Protein 3OST (pdb70)

B-factor: mean 29.94, std 12.63, range [13.34, 138.41]

InterPro domains:
  IPR000719 Protein kinase domain [PF00069] (22-284)
  IPR000719 Protein kinase domain [PS50011] (21-285)
  IPR000719 Protein kinase domain [SM00220] (21-285)
  IPR008271 Serine/threonine-protein kinase, active site [PS00108] (148-160)
  IPR011009 Protein kinase-like domain superfamily [SSF56112] (18-286)
  IPR017441 Protein kinase, ATP binding site [PS00107] (27-50)
  IPR031850 Fungal kinase associated-1 domain [PF16797] (921-1036)
  IPR043024 Kinase associated-1 domain superfamily, fungal [G3DSA:3.30.310.220] (912-1037)

Nearest PDB structures (foldseek):
  3ost-assembly1_A  TM=1.008E+00  e=2.070E-21  Saccharomyces cerevisiae
  4eal-assembly1_A  TM=7.090E-01  e=1.416E-01  Rattus norvegicus
  7dme-assembly1_A  TM=5.177E-01  e=2.543E-02  Homo sapiens
  2m89-assembly1_B  TM=5.502E-01  e=1.996E-01  Colwellia psychrerythraea 34H
  3hbr-assembly5_C  TM=3.046E-01  e=1.177E+00  Klebsiella pneumoniae

Sequence (119 aa):
KPPNSSVLLKKFSKGKILLELEIHAKIPEKRLYEGLHKLLEEGWKQYGLLKNLVFNITNMMIITGKLVNNDSILFLRSTLFEIMVLPNGDDGRSLIKFNKKKTGSTKTLTKLATEIQIIILQQKEGVLD

Radius of gyration: 13.85 Å; Cα contacts (8 Å, |Δi|>4): 224; chains: 1; bounding box: 26×31×44 Å

GO terms:
  GO:0032174 cellular bud neck septin collar (C, IDA)
  GO:0000131 incipient cellular bud site (C, IDA)
  GO:0005935 cellular bud neck (C, IDA)
  GO:0005940 septin ring (C, IDA)
  GO:0000921 septin ring assembly (P, IMP)
  GO:0004672 protein kinase activity (F, HDA)
  GO:0044879 mitotic morphogenesis checkpoint signaling (P, IMP)
  GO:0007117 budding cell bud growth (P, IMP)
  GO:0070300 phosphatidic acid binding (F, IDA)
  GO:0005546 phosphatidylinositol-4,5-bisphosphate binding (F, IDA)
  GO:0005886 plasma membrane (C, IDA)
  GO:0001786 phosphatidylserine binding (F, IDA)
  GO:0005515 protein binding (F, IPI)

Secondary structure (DSSP, 8-state):
---HHHHGGGSPSSEE-S--EEESS-HHHHHHHHHHHHHT-GGGTEEEEEEETTTTEEEEEE----SSS---EEEEEEEEE-STT-EEEEEEESSS-HHHHHHHHHHHHHHHHHTT-B-

Organism: Saccharomyces cerevisiae (strain ATCC 204508 / S288c) (NCBI:txid559292)

Structure (mmCIF, N/CA/C/O backbone):
data_3OST
#
_entry.id   3OST
#
_cell.length_a   29.373
_cell.length_b   59.559
_cell.length_c   37.566
_cell.angle_alpha   90.00
_cell.angle_beta   91.84
_cell.angle_gamma   90.00
#
_symmetry.space_group_name_H-M   'P 1 21 1'
#
loop_
_entity.id
_entity.type
_entity.pdbx_description
1 polymer 'serine/threonine-protei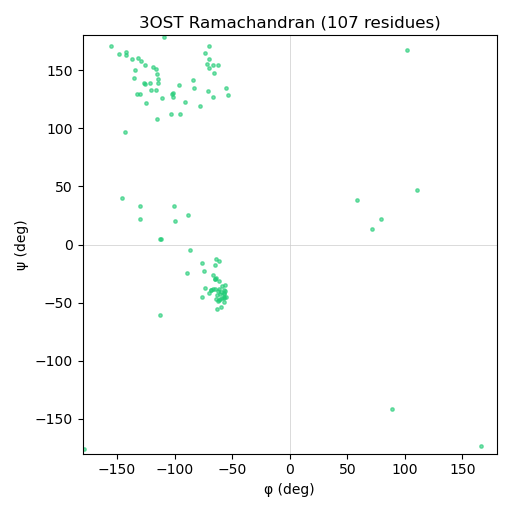n kinase KCC4'
2 non-polymer 'SULFATE ION'
3 non-polymer GLYCEROL
4 water water
#
loop_
_atom_site.group_PDB
_atom_site.id
_atom_site.type_symbol
_atom_site.label_atom_id
_atom_site.label_alt_id
_atom_site.label_comp_id
_atom_site.label_asym_id
_atom_site.label_entity_id
_atom_site.label_seq_id
_atom_site.pdbx_PDB_ins_code
_atom_site.Cartn_x
_atom_site.Cartn_y
_atom_site.Cartn_z
_atom_site.occupancy
_atom_site.B_iso_or_equiv
_atom_site.auth_seq_id
_atom_site.auth_comp_id
_atom_site.auth_asym_id
_atom_site.auth_atom_id
_atom_site.pdbx_PDB_model_num
ATOM 1 N N . LYS A 1 9 ? -11.642 -3.141 26.708 1.00 46.26 918 LYS A N 1
ATOM 2 C CA . LYS A 1 9 ? -11.213 -2.134 25.739 1.00 43.51 918 LYS A CA 1
ATOM 3 C C . LYS A 1 9 ? -10.550 -2.792 24.516 1.00 39.78 918 LYS A C 1
ATOM 4 O O . LYS A 1 9 ? -9.776 -3.733 24.664 1.00 41.01 918 LYS A O 1
ATOM 7 N N . PRO A 1 10 ? -10.855 -2.297 23.300 1.00 36.53 919 PRO A N 1
ATOM 8 C CA . PRO A 1 10 ? -10.343 -2.933 22.076 1.00 33.40 919 PRO A CA 1
ATOM 9 C C . PRO A 1 10 ? -8.839 -2.758 21.874 1.00 28.15 919 PRO A C 1
ATOM 10 O O . PRO A 1 10 ? -8.272 -1.747 22.307 1.00 27.25 919 PRO A O 1
ATOM 14 N N . PRO A 1 11 ? -8.204 -3.723 21.183 1.00 24.93 920 PRO A N 1
ATOM 15 C CA . PRO A 1 11 ? -6.764 -3.665 20.916 1.00 21.91 920 PRO A CA 1
ATOM 16 C C . PRO A 1 11 ? -6.441 -2.558 19.921 1.00 19.67 920 PRO A C 1
ATOM 17 O O . PRO A 1 11 ? -7.313 -2.111 19.165 1.00 20.48 920 PRO A O 1
ATOM 21 N N . ASN A 1 12 ? -5.186 -2.127 19.914 1.00 16.86 921 ASN A N 1
ATOM 22 C CA . ASN A 1 12 ? -4.750 -1.085 18.987 1.00 18.65 921 ASN A CA 1
ATOM 23 C C . ASN A 1 12 ? -4.962 -1.453 17.516 1.00 22.26 921 ASN A C 1
ATOM 24 O O . ASN A 1 12 ? -5.259 -0.575 16.685 1.00 21.64 921 ASN A O 1
ATOM 29 N N . SER A 1 13 ? -4.779 -2.738 17.190 1.00 24.56 922 SER A N 1
ATOM 30 C CA A SER A 1 13 ? -4.926 -3.171 15.800 0.62 25.60 922 SER A CA 1
ATOM 31 C CA B SER A 1 13 ? -4.959 -3.239 15.822 0.38 26.35 922 SER A CA 1
ATOM 32 C C . SER A 1 13 ? -6.353 -2.924 15.301 1.00 27.26 922 SER A C 1
ATOM 33 O O . SER A 1 13 ? -6.557 -2.628 14.111 1.00 28.91 922 SER A O 1
ATOM 38 N N . VAL A 1 14 ? -7.325 -3.018 16.205 1.00 24.31 923 VAL A N 1
ATOM 39 C CA . VAL A 1 14 ? -8.713 -2.695 15.885 1.00 27.69 923 VAL A CA 1
ATOM 40 C C . VAL A 1 14 ? -8.945 -1.179 15.826 1.00 26.73 923 VAL A C 1
ATOM 41 O O . VAL A 1 14 ? -9.582 -0.674 14.893 1.00 25.75 923 VAL A O 1
ATOM 45 N N . LEU A 1 15 ? -8.415 -0.447 16.804 1.00 24.19 924 LEU A N 1
ATOM 46 C CA . LEU A 1 15 ? -8.508 1.021 16.777 1.00 23.09 924 LEU A CA 1
ATOM 47 C C . LEU A 1 15 ? -7.925 1.608 15.484 1.00 21.53 924 LEU A C 1
ATOM 48 O O . LEU A 1 15 ? -8.412 2.619 14.962 1.00 22.46 924 LEU A O 1
ATOM 53 N N . LEU A 1 16 ? -6.881 0.978 14.963 1.00 19.91 925 LEU A N 1
ATOM 54 C CA . LEU A 1 16 ? -6.234 1.480 13.755 1.00 20.08 925 LEU A CA 1
ATOM 55 C C . LEU A 1 16 ? -7.147 1.422 12.531 1.00 21.93 925 LEU A C 1
ATOM 56 O O . LEU A 1 16 ? -6.877 2.081 11.524 1.00 23.38 925 LEU A O 1
ATOM 61 N N . LYS A 1 17 ? -8.217 0.626 12.618 1.00 23.67 926 LYS A N 1
ATOM 62 C CA . LYS A 1 17 ? -9.190 0.539 11.526 1.00 26.36 926 LYS A CA 1
ATOM 63 C C . LYS A 1 17 ? -9.913 1.859 11.296 1.00 25.83 926 LYS A C 1
ATOM 64 O O . LYS A 1 17 ? -10.609 2.021 10.295 1.00 29.75 926 LYS A O 1
ATOM 70 N N . LYS A 1 18 ? -9.770 2.795 12.229 1.00 24.69 927 LYS A N 1
ATOM 71 C CA . LYS A 1 18 ? -10.394 4.112 12.080 1.00 25.48 927 LYS A CA 1
ATOM 72 C C . LYS A 1 18 ? -9.652 5.013 11.091 1.00 25.94 927 LYS A C 1
ATOM 73 O O . LYS A 1 18 ? -10.202 6.025 10.615 1.00 27.55 927 LYS A O 1
ATOM 77 N N . PHE A 1 19 ? -8.412 4.654 10.766 1.00 25.02 928 PHE A N 1
ATOM 78 C CA . PHE A 1 19 ? -7.674 5.375 9.713 1.00 24.73 928 PHE A CA 1
ATOM 79 C C . PHE A 1 19 ? -8.348 5.164 8.348 1.00 28.85 928 PHE A C 1
ATOM 80 O O . PHE A 1 19 ? -8.894 4.072 8.076 1.00 30.17 928 PHE A O 1
ATOM 88 N N . SER A 1 20 ? -8.267 6.174 7.479 1.00 29.19 929 SER A N 1
ATOM 89 C CA . SER A 1 20 ? -8.691 6.054 6.086 1.00 30.21 929 SER A CA 1
ATOM 90 C C . SER A 1 20 ? -7.747 5.167 5.320 1.00 30.72 929 SER A C 1
ATOM 91 O O . SER A 1 20 ? -6.675 4.821 5.808 1.00 31.44 929 SER A O 1
ATOM 94 N N . LYS A 1 21 ? -8.134 4.826 4.096 1.00 31.55 930 LYS A N 1
ATOM 95 C CA . LYS A 1 21 ? -7.250 4.082 3.228 1.00 33.76 930 LYS A CA 1
ATOM 96 C C . LYS A 1 21 ? -5.943 4.844 3.112 1.00 36.09 930 LYS A C 1
ATOM 97 O O . LYS A 1 21 ? -5.932 6.065 2.935 1.00 37.57 930 LYS A O 1
ATOM 98 N N . GLY A 1 22 ? -4.841 4.113 3.221 1.00 34.24 931 GLY A N 1
ATOM 99 C CA . GLY A 1 22 ? -3.525 4.714 3.162 1.00 34.75 931 GLY A CA 1
ATOM 100 C C . GLY A 1 22 ? -2.452 3.754 3.632 1.00 34.33 931 GLY A C 1
ATOM 101 O O . GLY A 1 22 ? -2.706 2.566 3.874 1.00 39.71 931 GLY A O 1
ATOM 102 N N . LYS A 1 23 ? -1.237 4.267 3.743 1.00 28.88 932 LYS A N 1
ATOM 103 C CA . LYS A 1 23 ? -0.114 3.471 4.190 1.00 30.39 932 LYS A CA 1
ATOM 104 C C . LYS A 1 23 ? 0.184 3.819 5.639 1.00 27.27 932 LYS A C 1
ATOM 105 O O . LYS A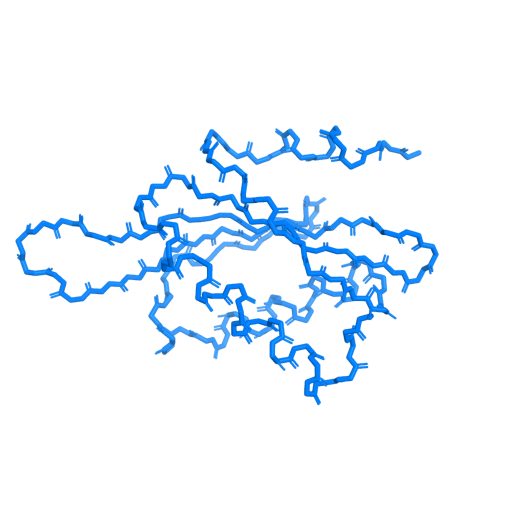 1 23 ? 0.629 4.927 5.922 1.00 28.00 932 LYS A O 1
ATOM 111 N N . ILE A 1 24 ? -0.047 2.882 6.558 1.00 26.41 933 ILE A N 1
ATOM 112 C CA . ILE A 1 24 ? 0.295 3.141 7.948 1.00 24.94 933 ILE A CA 1
ATOM 113 C C . ILE A 1 24 ? 1.807 2.964 8.081 1.00 25.69 933 ILE A C 1
ATOM 114 O O . ILE A 1 24 ? 2.339 1.878 7.796 1.00 28.22 933 ILE A O 1
ATOM 119 N N . LEU A 1 25 ? 2.507 4.032 8.472 1.00 23.13 934 LEU A N 1
ATOM 120 C CA A LEU A 1 25 ? 3.954 3.943 8.626 0.71 24.20 934 LEU A CA 1
ATOM 121 C CA B LEU A 1 25 ? 3.957 3.984 8.673 0.29 25.33 934 LEU A CA 1
ATOM 122 C C . LEU A 1 25 ? 4.321 2.996 9.770 1.00 25.92 934 LEU A C 1
ATOM 123 O O . LEU A 1 25 ? 3.619 2.907 10.786 1.00 25.53 934 LEU A O 1
ATOM 132 N N . GLU A 1 26 ? 5.417 2.267 9.591 1.00 28.93 935 GLU A N 1
ATOM 133 C CA . GLU A 1 26 ? 5.808 1.303 10.611 1.00 31.98 935 GLU A CA 1
ATOM 134 C C . GLU A 1 26 ? 6.231 1.967 11.921 1.00 30.49 935 GLU A C 1
ATOM 135 O O . GLU A 1 26 ? 6.111 1.367 12.991 1.00 29.71 935 GLU A O 1
ATOM 138 N N . LEU A 1 27 ? 6.708 3.210 11.840 1.00 29.45 936 LEU A N 1
ATOM 139 C CA . LEU A 1 27 ? 7.262 3.888 13.013 1.00 26.73 936 LEU A CA 1
ATOM 140 C C . LEU A 1 27 ? 6.232 4.086 14.126 1.00 26.19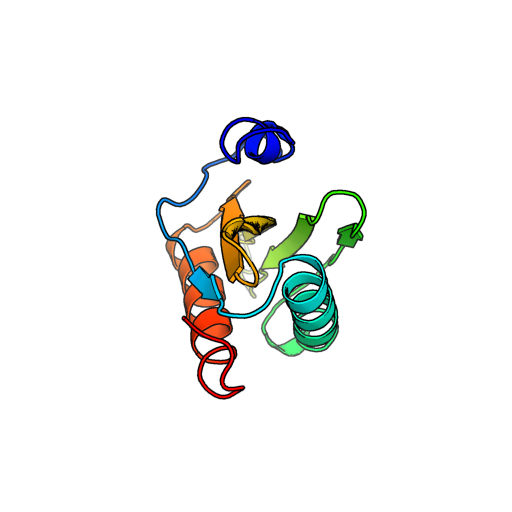 936 LEU A C 1
ATOM 141 O O . LEU A 1 27 ? 5.019 4.117 13.886 1.00 26.32 936 LEU A O 1
ATOM 146 N N . GLU A 1 28 ? 6.733 4.193 15.353 1.00 25.15 937 GLU A N 1
ATOM 147 C CA . GLU A 1 28 ? 5.886 4.475 16.502 1.00 25.49 937 GLU A CA 1
ATOM 148 C C . GLU A 1 28 ? 6.600 5.541 17.309 1.00 23.51 937 GLU A C 1
ATOM 149 O O . GLU A 1 28 ? 7.826 5.530 17.388 1.00 25.52 937 GLU A O 1
ATOM 155 N N . ILE A 1 29 ? 5.850 6.466 17.898 1.00 19.10 938 ILE A N 1
ATOM 156 C CA . ILE A 1 29 ? 6.420 7.393 18.870 1.00 18.26 938 ILE A CA 1
ATOM 157 C C . ILE A 1 29 ? 5.823 7.014 20.205 1.00 17.43 938 ILE A C 1
ATOM 158 O O . ILE A 1 29 ? 4.607 6.899 20.316 1.00 19.57 938 ILE A O 1
ATOM 163 N N . HIS A 1 30 ? 6.665 6.764 21.206 1.00 18.41 939 HIS A N 1
ATOM 164 C CA . HIS A 1 30 ? 6.169 6.341 22.518 1.00 19.73 939 HIS A CA 1
ATOM 165 C C . HIS A 1 30 ? 6.193 7.496 23.507 1.00 19.85 939 HIS A C 1
ATOM 166 O O . HIS A 1 30 ? 7.216 8.161 23.652 1.00 22.56 939 HIS A O 1
ATOM 173 N N . ALA A 1 31 ? 5.071 7.720 24.191 1.00 17.41 940 ALA A N 1
ATOM 174 C CA . ALA A 1 31 ? 4.961 8.776 25.199 1.00 19.26 940 ALA A CA 1
ATOM 175 C C . ALA A 1 31 ? 4.725 8.182 26.581 1.00 20.53 940 ALA A C 1
ATOM 176 O O . ALA A 1 31 ? 4.063 7.147 26.727 1.00 19.30 940 ALA A O 1
ATOM 178 N N . LYS A 1 32 ? 5.261 8.842 27.598 1.00 21.02 941 LYS A N 1
ATOM 179 C CA . LYS A 1 32 ? 5.053 8.387 28.954 1.00 23.33 941 LYS A CA 1
ATOM 180 C C . LYS A 1 32 ? 3.957 9.198 29.658 1.00 22.85 941 LYS A C 1
ATOM 181 O O . LYS A 1 32 ? 4.024 9.418 30.881 1.00 26.08 941 LYS A O 1
ATOM 187 N N . ILE A 1 33 ? 2.957 9.632 28.881 1.00 20.81 942 ILE A N 1
ATOM 188 C CA . ILE A 1 33 ? 1.703 10.183 29.410 1.00 18.59 942 ILE A CA 1
ATOM 189 C C . ILE A 1 33 ? 0.515 9.469 28.740 1.00 18.99 942 ILE A C 1
ATOM 190 O O . ILE A 1 33 ? 0.658 8.910 27.659 1.00 22.06 942 ILE A O 1
ATOM 195 N N . PRO A 1 34 ? -0.660 9.477 29.377 1.00 21.08 943 PRO A N 1
ATOM 196 C CA . PRO A 1 34 ? -1.740 8.689 28.779 1.00 20.49 943 PRO A CA 1
ATOM 197 C C . PRO A 1 34 ? -2.309 9.350 27.519 1.00 18.91 943 PRO A C 1
ATOM 198 O O . PRO A 1 34 ? -2.078 10.529 27.239 1.00 19.52 943 PRO A O 1
ATOM 202 N N . GLU A 1 35 ? -3.057 8.579 26.754 1.00 17.84 944 GLU A N 1
ATOM 203 C CA . GLU A 1 35 ? -3.475 9.000 25.418 1.00 18.83 944 GLU A CA 1
ATOM 204 C C . GLU A 1 35 ? -4.267 10.323 25.344 1.00 17.17 944 GLU A C 1
ATOM 205 O O . GLU A 1 35 ? -4.024 11.128 24.434 1.00 17.74 944 GLU A O 1
ATOM 211 N N . LYS A 1 36 ? -5.172 10.577 26.296 1.00 19.73 945 LYS A N 1
ATOM 212 C CA . LYS A 1 36 ? -5.956 11.819 26.271 1.00 19.12 945 LYS A CA 1
ATOM 213 C C . LYS A 1 36 ? -5.044 13.036 26.424 1.00 19.04 945 LYS A C 1
ATOM 214 O O . LYS A 1 36 ? -5.205 14.033 25.706 1.00 20.70 945 LYS A O 1
ATOM 216 N N . ARG A 1 37 ? -4.084 12.962 27.348 1.00 18.35 946 ARG A N 1
ATOM 217 C CA . ARG A 1 37 ? -3.168 14.087 27.563 1.00 17.39 946 ARG A CA 1
ATOM 218 C C . ARG A 1 37 ? -2.238 14.271 26.365 1.00 17.47 946 ARG A C 1
ATOM 219 O O . ARG A 1 37 ? -1.971 15.405 25.960 1.00 17.87 946 ARG A O 1
ATOM 227 N N . LEU A 1 38 ? -1.769 13.163 25.784 1.00 15.97 947 LEU A N 1
ATOM 228 C CA . LEU A 1 38 ?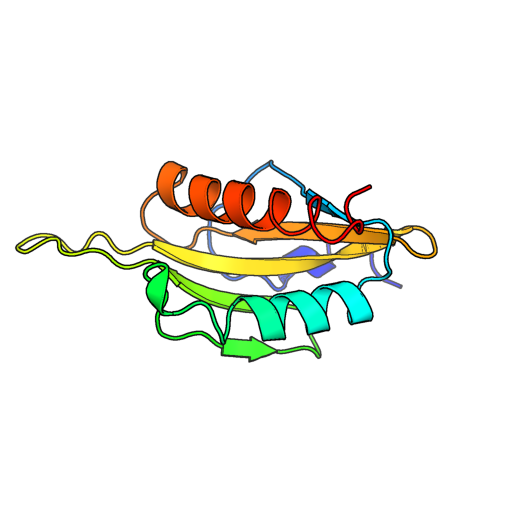 -0.922 13.247 24.598 1.00 13.48 947 LEU A CA 1
ATOM 229 C C . LEU A 1 38 ? -1.690 13.895 23.446 1.00 15.46 947 LEU A C 1
ATOM 230 O O . LEU A 1 38 ? -1.203 14.840 22.804 1.00 15.77 947 LEU A O 1
ATOM 235 N N . TYR A 1 39 ? -2.902 13.411 23.201 1.00 15.88 948 TYR A N 1
ATOM 236 C CA . TYR A 1 39 ? -3.741 13.967 22.132 1.00 15.99 948 TYR A CA 1
ATOM 237 C C . TYR A 1 39 ? -3.988 15.476 22.302 1.00 14.72 948 TYR A C 1
ATOM 238 O O . TYR A 1 39 ? -3.826 16.241 21.358 1.00 16.16 948 TYR A O 1
ATOM 247 N N . GLU A 1 40 ? -4.389 15.903 23.491 1.00 15.68 949 GLU A N 1
ATOM 248 C CA . GLU A 1 40 ? -4.631 17.328 23.733 1.00 17.05 949 GLU A CA 1
ATOM 249 C C . GLU A 1 40 ? -3.406 18.178 23.423 1.00 16.42 949 GLU A C 1
ATOM 250 O O . GLU A 1 40 ? -3.532 19.275 22.863 1.00 18.70 949 GLU A O 1
ATOM 256 N N . GLY A 1 41 ? -2.230 17.681 23.791 1.00 15.57 950 GLY A N 1
ATOM 257 C CA . GLY A 1 41 ? -0.989 18.390 23.539 1.00 15.94 950 GLY A CA 1
ATOM 258 C C . GLY A 1 41 ? -0.646 18.419 22.058 1.00 17.36 950 GLY A C 1
ATOM 259 O O . GLY A 1 41 ? -0.193 19.436 21.529 1.00 16.68 950 GLY A O 1
ATOM 260 N N . LEU A 1 42 ? -0.840 17.295 21.379 1.00 15.38 951 LEU A N 1
ATOM 261 C CA . LEU A 1 42 ? -0.628 17.264 19.930 1.00 15.75 951 LEU A CA 1
ATOM 262 C C . LEU A 1 42 ? -1.559 18.220 19.188 1.00 16.25 951 LEU A C 1
ATOM 263 O O . LEU A 1 42 ? -1.169 18.842 18.189 1.00 17.83 951 LEU A O 1
ATOM 268 N N . HIS A 1 43 ? -2.795 18.305 19.660 1.00 16.54 952 HIS A N 1
ATOM 269 C CA . HIS A 1 43 ? -3.772 19.221 19.111 1.00 17.36 952 HIS A CA 1
ATOM 270 C C . HIS A 1 43 ? -3.244 20.658 19.244 1.00 18.67 952 HIS A C 1
ATOM 271 O O . HIS A 1 43 ? -3.183 21.411 18.267 1.00 18.92 952 HIS A O 1
ATOM 278 N N . LYS A 1 44 ? -2.869 21.035 20.457 1.00 17.02 953 LYS A N 1
ATOM 279 C CA . LYS A 1 44 ? -2.299 22.360 20.705 1.00 17.37 953 LYS A CA 1
ATOM 280 C C . LYS A 1 44 ? -1.059 22.628 19.868 1.00 18.02 953 LYS A C 1
ATOM 281 O O . LYS A 1 44 ? -0.860 23.740 19.338 1.00 20.25 953 LYS A O 1
ATOM 285 N N . LEU A 1 45 ? -0.217 21.608 19.771 1.00 15.44 954 LEU A N 1
ATOM 286 C CA . LEU A 1 45 ? 1.052 21.717 19.061 1.00 16.78 954 LEU A CA 1
ATOM 287 C C . LEU A 1 45 ? 0.799 22.009 17.588 1.00 16.91 954 LEU A C 1
ATOM 288 O O . LEU A 1 45 ? 1.288 23.005 17.058 1.00 17.96 954 LEU A O 1
ATOM 293 N N . LEU A 1 46 ? 0.007 21.161 16.937 1.00 17.54 955 LEU A N 1
ATOM 294 C CA . LEU A 1 46 ? -0.159 21.250 15.484 1.00 18.07 955 LEU A CA 1
ATOM 295 C C . LEU A 1 46 ? -1.017 22.439 15.047 1.00 19.48 955 LEU A C 1
ATOM 296 O O . LEU A 1 46 ? -0.739 23.082 14.021 1.00 20.44 955 LEU A O 1
ATOM 301 N N . GLU A 1 47 ? -2.060 22.757 15.803 1.00 18.64 956 GLU A N 1
ATOM 302 C CA A GLU A 1 47 ? -2.897 23.887 15.405 0.49 19.82 956 GLU A CA 1
ATOM 303 C CA B GLU A 1 47 ? -2.912 23.893 15.443 0.51 19.73 956 GLU A CA 1
ATOM 304 C C . GLU A 1 47 ? -2.089 25.184 15.451 1.00 19.38 956 GLU A C 1
ATOM 305 O O . GLU A 1 47 ? -2.406 26.155 14.752 1.00 21.91 956 GLU A O 1
ATOM 316 N N . GLY A 1 48 ? -1.031 25.180 16.252 1.00 16.96 957 GLY A N 1
ATOM 317 C CA . GLY A 1 48 ? -0.134 26.308 16.341 1.00 18.30 957 GLY A CA 1
ATOM 318 C C . GLY A 1 48 ? 1.124 26.129 15.516 1.00 18.00 957 GLY A C 1
ATOM 319 O O . GLY A 1 48 ? 2.116 26.815 15.752 1.00 18.85 957 GLY A O 1
ATOM 320 N N . TRP A 1 49 ? 1.095 25.237 14.528 1.00 17.21 958 TRP A N 1
ATOM 321 C CA . TRP A 1 49 ? 2.294 24.965 13.736 1.00 19.94 958 TRP A CA 1
ATOM 322 C C . TRP A 1 49 ? 2.003 25.035 12.243 1.00 21.47 958 TRP A C 1
ATOM 323 O O . TRP A 1 49 ? 2.622 24.321 11.431 1.00 22.86 958 TRP A O 1
ATOM 334 N N . LYS A 1 50 ? 1.087 25.918 11.862 1.00 19.17 959 LYS A N 1
ATOM 335 C CA . LYS A 1 50 ? 0.763 26.037 10.450 1.00 20.09 959 LYS A CA 1
ATOM 336 C C . LYS A 1 50 ? 1.983 26.469 9.654 1.00 21.91 959 LYS A C 1
ATOM 337 O O . LYS A 1 50 ? 2.138 26.091 8.498 1.00 26.27 959 LYS A O 1
ATOM 343 N N . GLN A 1 51 ? 2.847 27.258 10.286 1.00 22.04 960 GLN A N 1
ATOM 344 C CA . GLN A 1 51 ? 4.093 27.707 9.679 1.00 23.69 960 GLN A CA 1
ATOM 345 C C . GLN A 1 51 ? 5.064 26.577 9.310 1.00 23.78 960 GLN A C 1
ATOM 346 O O . GLN A 1 51 ? 6.015 26.788 8.542 1.00 26.53 960 GLN A O 1
ATOM 352 N N . TYR A 1 52 ? 4.813 25.378 9.829 1.00 23.43 961 TYR A N 1
ATOM 353 C CA . TYR A 1 52 ? 5.573 24.206 9.428 1.00 26.36 961 TYR A CA 1
ATOM 354 C C . TYR A 1 52 ? 5.354 23.899 7.955 1.00 28.85 961 TYR A C 1
ATOM 355 O O . TYR A 1 52 ? 6.237 23.352 7.290 1.00 30.02 961 TYR A O 1
ATOM 364 N N . GLY A 1 53 ? 4.180 24.277 7.458 1.00 26.91 962 GLY A N 1
ATOM 365 C CA . GLY A 1 53 ? 3.723 23.894 6.139 1.00 28.12 962 GLY A CA 1
ATOM 366 C C . GLY A 1 53 ? 2.573 22.918 6.311 1.00 27.95 962 GLY A C 1
ATOM 367 O O . GLY A 1 53 ? 2.536 21.867 5.683 1.00 30.34 962 GLY A O 1
ATOM 368 N N . LEU A 1 54 ? 1.650 23.279 7.193 1.00 26.07 963 LEU A N 1
ATOM 369 C CA A LEU A 1 54 ? 0.502 22.453 7.546 0.08 26.05 963 LEU A CA 1
ATOM 370 C CA B LEU A 1 54 ? 0.497 22.437 7.503 0.92 24.85 963 LEU A CA 1
ATOM 371 C C . LEU A 1 54 ? -0.779 23.191 7.185 1.00 25.90 963 LEU A C 1
ATOM 372 O O . LEU A 1 54 ? -0.901 24.384 7.487 1.00 27.13 963 LEU A O 1
ATOM 381 N N . LYS A 1 55 ? -1.720 22.493 6.550 1.00 24.93 964 LYS A N 1
ATOM 382 C CA . LYS A 1 55 ? -3.015 23.067 6.167 1.00 29.24 964 LYS A CA 1
ATOM 383 C C . LYS A 1 55 ? -4.159 22.096 6.454 1.00 28.51 964 LYS A C 1
ATOM 384 O O . LYS A 1 55 ? -3.948 20.883 6.569 1.00 28.54 964 LYS A O 1
ATOM 388 N N . ASN A 1 56 ? -5.375 22.626 6.545 1.00 29.66 965 ASN A N 1
ATOM 389 C CA . ASN A 1 56 ? -6.565 21.779 6.633 1.00 30.13 965 ASN A CA 1
ATOM 390 C C . ASN A 1 56 ? -6.549 20.818 7.823 1.00 28.35 965 ASN A C 1
ATOM 391 O O . ASN A 1 56 ? -7.002 19.658 7.718 1.00 26.72 965 ASN A O 1
ATOM 396 N N . LEU A 1 57 ? -6.039 21.295 8.958 1.00 25.80 966 LEU A N 1
ATOM 397 C CA . LEU A 1 57 ? -5.976 20.457 10.154 1.00 24.29 966 LEU A CA 1
ATOM 398 C C . LEU A 1 57 ? -7.377 20.252 10.714 1.00 23.30 966 LEU A C 1
ATOM 399 O O . LEU A 1 57 ? -8.149 21.201 10.834 1.00 26.83 966 LEU A O 1
ATOM 404 N N . VAL A 1 58 ? -7.699 18.996 11.014 1.00 22.11 967 VAL A N 1
ATOM 405 C CA . VAL A 1 58 ? -8.986 18.610 11.584 1.00 22.00 967 VAL A CA 1
ATOM 406 C C . VAL A 1 58 ? -8.730 17.743 12.802 1.00 22.11 967 VAL A C 1
ATOM 407 O O . VAL A 1 58 ? -7.976 16.774 12.730 1.00 22.27 967 VAL A O 1
ATOM 411 N N . PHE A 1 59 ? -9.372 18.091 13.916 1.00 21.24 968 PHE A N 1
ATOM 412 C CA . PHE A 1 59 ? -9.140 17.392 15.170 1.00 21.36 968 PHE A CA 1
ATOM 413 C C . PHE A 1 59 ? -10.394 16.658 15.607 1.00 24.67 968 PHE A C 1
ATOM 414 O O . PHE A 1 59 ? -11.507 17.172 15.478 1.00 27.86 968 PHE A O 1
ATOM 422 N N . ASN A 1 60 ? -10.219 15.444 16.106 1.00 23.80 969 ASN A N 1
ATOM 423 C CA . ASN A 1 60 ? -11.347 14.672 16.607 1.00 23.82 969 ASN A CA 1
ATOM 424 C C . ASN A 1 60 ? -10.924 13.882 17.813 1.00 25.85 969 ASN A C 1
ATOM 425 O O . ASN A 1 60 ? -10.335 12.812 17.648 1.00 27.17 969 ASN A O 1
ATOM 430 N N . ILE A 1 61 ? -11.176 14.389 19.026 1.00 25.91 970 ILE A N 1
ATOM 431 C CA . ILE A 1 61 ? -10.623 13.690 20.193 1.00 28.30 970 ILE A CA 1
ATOM 432 C C . ILE A 1 61 ? -11.380 12.424 20.473 1.00 26.58 970 ILE A C 1
ATOM 433 O O . ILE A 1 61 ? -10.851 11.512 21.091 1.00 30.26 970 ILE A O 1
ATOM 438 N N . THR A 1 62 ? -12.620 12.348 20.013 1.00 25.83 971 THR A N 1
ATOM 439 C CA . THR A 1 62 ? -13.407 11.174 20.333 1.00 25.31 971 THR A CA 1
ATOM 440 C C . THR A 1 62 ? -12.801 9.927 19.695 1.00 27.79 971 THR A C 1
ATOM 441 O O . THR A 1 62 ? -12.945 8.824 20.232 1.00 32.92 971 THR A O 1
ATOM 445 N N . ASN A 1 63 ? -12.133 10.092 18.556 1.00 24.83 972 ASN A N 1
ATOM 446 C CA . ASN A 1 63 ? -11.417 8.974 17.935 1.00 27.87 972 ASN A CA 1
ATOM 447 C C . ASN A 1 63 ? -9.911 9.141 17.973 1.00 26.89 972 ASN A C 1
ATOM 448 O O . ASN A 1 63 ? -9.172 8.317 17.420 1.00 29.22 972 ASN A O 1
ATOM 453 N N . MET A 1 64 ? -9.457 10.202 18.626 1.00 22.66 973 MET A N 1
ATOM 454 C CA A MET A 1 64 ? -8.023 10.330 18.819 0.51 22.26 973 MET A CA 1
ATOM 455 C CA B MET A 1 64 ? -8.038 10.518 18.813 0.49 21.96 973 MET A CA 1
ATOM 456 C C . MET A 1 64 ? -7.277 10.482 17.502 1.00 19.71 973 MET A C 1
ATOM 457 O O . MET A 1 64 ? -6.130 10.033 17.412 1.00 19.85 973 MET A O 1
ATOM 466 N N . ILE A 1 65 ? -7.930 11.031 16.484 1.00 20.32 974 ILE A N 1
ATOM 467 C CA . ILE A 1 65 ? -7.303 11.176 15.179 1.00 21.01 974 ILE A CA 1
ATOM 468 C C . ILE A 1 65 ? -7.126 12.647 14.842 1.00 19.25 974 ILE A C 1
ATOM 469 O O . ILE A 1 65 ? -7.978 13.471 15.168 1.00 21.65 974 ILE A O 1
ATOM 474 N N . ILE A 1 66 ? -6.013 12.973 14.197 1.00 18.07 975 ILE A N 1
ATOM 475 C CA . ILE A 1 66 ? -5.798 14.288 13.603 1.00 19.83 975 ILE A CA 1
ATOM 476 C C . ILE A 1 66 ? -5.571 14.085 12.112 1.00 19.76 975 ILE A C 1
ATOM 477 O O . ILE A 1 66 ? -4.830 13.184 11.715 1.00 20.41 975 ILE A O 1
ATOM 482 N N . THR A 1 67 ? -6.241 14.880 11.286 1.00 18.84 976 THR A N 1
ATOM 483 C CA . THR A 1 67 ? -6.022 14.801 9.839 1.00 20.61 976 THR A CA 1
ATOM 484 C C . THR A 1 67 ? -5.501 16.142 9.326 1.00 20.88 976 THR A C 1
ATOM 485 O O . THR A 1 67 ? -5.735 17.181 9.936 1.00 22.50 976 THR A O 1
ATOM 489 N N . GLY A 1 68 ? -4.754 16.122 8.236 1.00 20.51 977 GLY A N 1
ATOM 490 C CA . GLY A 1 68 ? -4.206 17.359 7.714 1.00 22.10 977 GLY A CA 1
ATOM 491 C C . GLY A 1 68 ? -3.409 17.154 6.450 1.00 23.83 977 GLY A C 1
ATOM 492 O O . GLY A 1 68 ? -3.332 16.045 5.924 1.00 26.54 977 GLY A O 1
ATOM 493 N N . LYS A 1 69 ? -2.815 18.239 5.967 1.00 24.37 978 LYS A N 1
ATOM 494 C CA . LYS A 1 69 ? -2.074 18.225 4.725 1.00 26.38 978 LYS A CA 1
ATOM 495 C C . LYS A 1 69 ? -0.732 18.926 4.931 1.00 27.87 978 LYS A C 1
ATOM 496 O O . LYS A 1 69 ? -0.666 20.031 5.506 1.00 27.92 978 LYS A O 1
ATOM 500 N N . LEU A 1 70 ? 0.339 18.255 4.516 1.00 27.39 979 LEU A N 1
ATOM 501 C CA . LEU A 1 70 ? 1.662 18.866 4.464 1.00 27.58 979 LEU A CA 1
ATOM 502 C C . LEU A 1 70 ? 1.788 19.458 3.092 1.00 30.17 979 LEU A C 1
ATOM 503 O O . LEU A 1 70 ? 1.643 18.758 2.092 1.00 31.22 979 LEU A O 1
ATOM 508 N N . VAL A 1 71 ? 2.045 20.754 3.008 1.00 31.91 980 VAL A N 1
ATOM 509 C CA . VAL A 1 71 ? 2.068 21.343 1.684 1.00 34.42 980 VAL A CA 1
ATOM 510 C C . VAL A 1 71 ? 3.467 21.722 1.253 1.00 39.45 980 VAL A C 1
ATOM 511 O O . VAL A 1 71 ? 4.438 21.525 1.982 1.00 41.83 980 VAL A O 1
ATOM 515 N N . ASN A 1 72 ? 3.561 22.246 0.043 1.00 40.35 981 ASN A N 1
ATOM 516 C CA A ASN A 1 72 ? 4.820 22.771 -0.468 0.47 44.58 981 ASN A CA 1
ATOM 517 C CA B ASN A 1 72 ? 4.809 22.831 -0.435 0.53 44.19 981 ASN A CA 1
ATOM 518 C C . ASN A 1 72 ? 4.590 23.612 -1.718 1.00 46.01 981 ASN A C 1
ATOM 519 O O . ASN A 1 72 ? 3.491 23.596 -2.281 1.00 47.54 981 ASN A O 1
ATOM 528 N N . ASP A 1 73 ? 5.632 24.313 -2.163 1.00 46.75 982 ASP A N 1
ATOM 529 C CA . ASP A 1 73 ? 5.503 25.291 -3.236 1.00 46.21 982 ASP A CA 1
ATOM 530 C C . ASP A 1 73 ? 5.677 24.767 -4.649 1.00 45.37 982 ASP A C 1
ATOM 531 O O . ASP A 1 73 ? 6.043 25.535 -5.533 1.00 47.27 982 ASP A O 1
ATOM 533 N N . SER A 1 74 ? 5.422 23.484 -4.875 1.00 42.73 983 SER A N 1
ATOM 534 C CA . SER A 1 74 ? 5.454 22.949 -6.239 1.00 42.10 983 SER A CA 1
ATOM 535 C C . SER A 1 74 ? 4.536 23.764 -7.172 1.00 40.82 983 SER A C 1
ATOM 536 O O . SER A 1 74 ? 3.365 23.982 -6.867 1.00 41.89 983 SER A O 1
ATOM 539 N N . ILE A 1 75 ? 5.073 24.211 -8.304 1.00 38.28 984 ILE A N 1
ATOM 540 C CA . ILE A 1 75 ? 4.353 25.096 -9.208 1.00 38.56 984 ILE A CA 1
ATOM 541 C C . ILE A 1 75 ? 3.524 24.339 -10.263 1.00 36.59 984 ILE A C 1
ATOM 542 O O . ILE A 1 75 ? 2.562 24.881 -10.823 1.00 37.81 984 ILE A O 1
ATOM 547 N N . LEU A 1 76 ? 3.927 23.106 -10.550 1.00 30.53 985 LEU A N 1
ATOM 548 C CA . LEU A 1 76 ? 3.296 22.328 -11.607 1.00 24.32 985 LEU A CA 1
ATOM 549 C C . LEU A 1 76 ? 2.528 21.130 -11.065 1.00 25.21 985 LEU A C 1
ATOM 550 O O . LEU A 1 76 ? 1.316 21.023 -11.255 1.00 28.87 985 LEU A O 1
ATOM 555 N N . PHE A 1 77 ? 3.235 20.226 -10.395 1.00 24.17 986 PHE A N 1
ATOM 556 C CA . PHE A 1 77 ? 2.603 19.004 -9.893 1.00 24.79 986 PHE A CA 1
ATOM 557 C C . PHE A 1 77 ? 2.203 19.183 -8.440 1.00 27.90 986 PHE A C 1
ATOM 558 O O . PHE A 1 77 ? 2.955 19.745 -7.649 1.00 32.31 986 PHE A O 1
ATOM 566 N N . LEU A 1 78 ? 1.009 18.722 -8.091 1.00 29.06 987 LEU A N 1
ATOM 567 C CA . LEU A 1 78 ? 0.600 18.716 -6.690 1.00 31.36 987 LEU A CA 1
ATOM 568 C C . LEU A 1 78 ? 1.499 17.712 -5.959 1.00 33.92 987 LEU A C 1
ATOM 569 O O . LEU A 1 78 ? 1.629 16.549 -6.388 1.00 33.53 987 LEU A O 1
ATOM 574 N N . ARG A 1 79 ? 2.140 18.163 -4.878 1.00 33.45 988 ARG A N 1
ATOM 575 C CA . ARG A 1 79 ? 3.062 17.297 -4.146 1.00 34.85 988 ARG A CA 1
ATOM 576 C C . ARG A 1 79 ? 2.766 17.299 -2.657 1.00 35.67 988 ARG A C 1
ATOM 577 O O . ARG A 1 79 ? 3.629 16.974 -1.834 1.00 36.83 988 ARG A O 1
ATOM 581 N N . SER A 1 80 ? 1.538 17.663 -2.307 1.00 35.61 989 SER A N 1
ATOM 582 C CA . SER A 1 80 ? 1.160 17.680 -0.904 1.00 34.07 989 SER A CA 1
ATOM 583 C C . SER A 1 80 ? 1.022 16.257 -0.373 1.00 34.99 989 SER A C 1
ATOM 584 O O . SER A 1 80 ? 0.772 15.299 -1.122 1.00 36.89 989 SER A O 1
ATOM 587 N N . THR A 1 81 ? 1.196 16.129 0.930 1.00 33.14 990 THR A N 1
ATOM 588 C CA . THR A 1 81 ? 1.095 14.848 1.589 1.00 32.28 990 THR A CA 1
ATOM 589 C C . THR A 1 81 ? -0.095 14.908 2.540 1.00 31.44 990 THR A C 1
ATOM 590 O O . THR A 1 81 ? -0.058 15.603 3.548 1.00 30.61 990 THR A O 1
ATOM 594 N N . LEU A 1 82 ? -1.174 14.206 2.192 1.00 29.05 991 LEU A N 1
ATOM 595 C CA . LEU A 1 82 ? -2.327 14.130 3.086 1.00 30.01 991 LEU A CA 1
ATOM 596 C C . LEU A 1 82 ? -2.057 13.048 4.108 1.00 27.42 991 LEU A C 1
ATOM 597 O O . L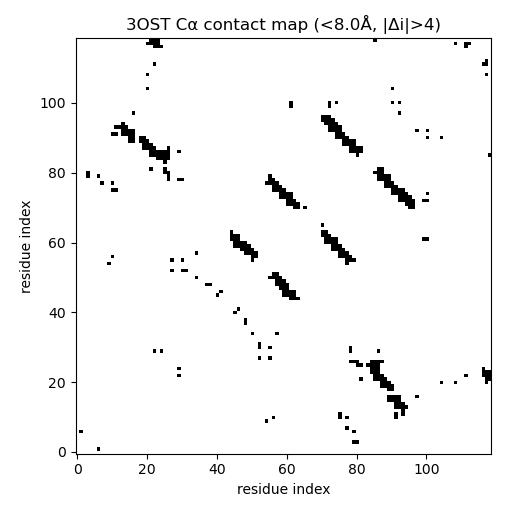EU A 1 82 ? -1.600 11.963 3.751 1.00 28.79 991 LEU A O 1
ATOM 602 N N . PHE A 1 83 ? -2.340 13.331 5.378 1.00 23.24 992 PHE A N 1
ATOM 603 C CA . PHE A 1 83 ? -1.984 12.378 6.422 1.00 21.07 992 PHE A CA 1
ATOM 604 C C . PHE A 1 83 ? -3.034 12.293 7.512 1.00 21.60 992 PHE A C 1
ATOM 605 O O . PHE A 1 83 ? -3.925 13.148 7.615 1.00 22.93 992 PHE A O 1
ATOM 613 N N . GLU A 1 84 ? -2.919 11.250 8.328 1.00 19.39 993 GLU A N 1
ATOM 614 C CA . GLU A 1 84 ? -3.682 11.145 9.562 1.00 18.16 993 GLU A CA 1
ATOM 615 C C . GLU A 1 84 ? -2.730 10.706 10.650 1.00 18.21 993 GLU A C 1
ATOM 616 O O . GLU A 1 84 ? -1.754 10.001 10.379 1.00 22.06 993 GLU A O 1
ATOM 622 N N . ILE A 1 85 ? -3.016 11.126 11.879 1.00 16.95 994 ILE A N 1
ATOM 623 C CA . ILE A 1 85 ? -2.236 10.718 13.047 1.00 14.90 994 ILE A CA 1
ATOM 624 C C . ILE A 1 85 ? -3.222 10.148 14.034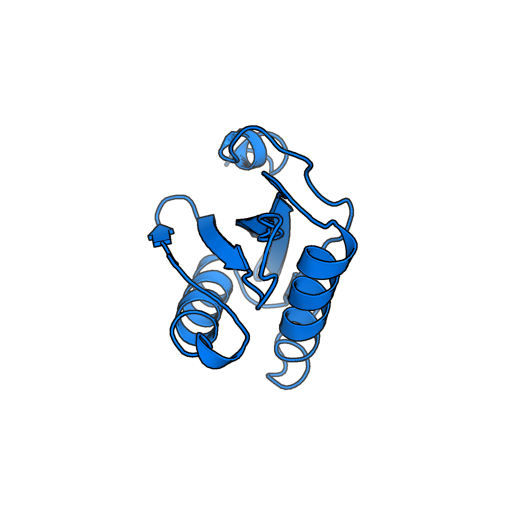 1.00 15.80 994 ILE A C 1
ATOM 625 O O . ILE A 1 85 ? -4.300 10.711 14.204 1.00 18.76 994 ILE A O 1
ATOM 630 N N . MET A 1 86 ? -2.881 9.048 14.692 1.00 14.11 995 MET A N 1
ATOM 631 C CA . MET A 1 86 ? -3.749 8.507 15.735 1.00 13.52 995 MET A CA 1
ATOM 632 C C . MET A 1 86 ? -2.949 8.321 17.020 1.00 14.48 995 MET A C 1
ATOM 633 O O . MET A 1 86 ? -1.794 7.897 16.977 1.00 15.57 995 MET A O 1
ATOM 638 N N . VAL A 1 87 ? -3.556 8.661 18.154 1.00 13.50 996 VAL A N 1
ATOM 639 C CA . VAL A 1 87 ? -2.950 8.413 19.450 1.00 13.34 996 VAL A CA 1
ATOM 640 C C . VAL A 1 87 ? -3.607 7.168 20.030 1.00 15.95 996 VAL A C 1
ATOM 641 O O . VAL A 1 87 ? -4.845 7.055 20.033 1.00 17.19 996 VAL A O 1
ATOM 645 N N . LEU A 1 88 ? -2.780 6.227 20.487 1.00 15.37 997 LEU A N 1
ATOM 646 C CA . LEU A 1 88 ? -3.258 4.928 20.992 1.00 15.64 997 LEU A CA 1
ATOM 647 C C . LEU A 1 88 ? -2.740 4.660 22.404 1.00 16.03 997 LEU A C 1
ATOM 648 O O . LEU A 1 88 ? -1.705 5.179 22.787 1.00 16.11 997 LEU A O 1
ATOM 653 N N . PRO A 1 89 ? -3.458 3.830 23.179 1.00 16.40 998 PRO A N 1
ATOM 654 C CA . PRO A 1 89 ? -2.929 3.466 24.495 1.00 18.04 998 PRO A CA 1
ATOM 655 C C . PRO A 1 89 ? -1.669 2.617 24.366 1.00 16.94 998 PRO A C 1
ATOM 656 O O . PRO A 1 89 ? -1.476 1.973 23.340 1.00 17.67 998 PRO A O 1
ATOM 660 N N . ASN A 1 90 ? -0.804 2.632 25.381 1.00 17.82 999 ASN A N 1
ATOM 661 C CA . ASN A 1 90 ? 0.374 1.787 25.357 1.00 18.68 999 ASN A 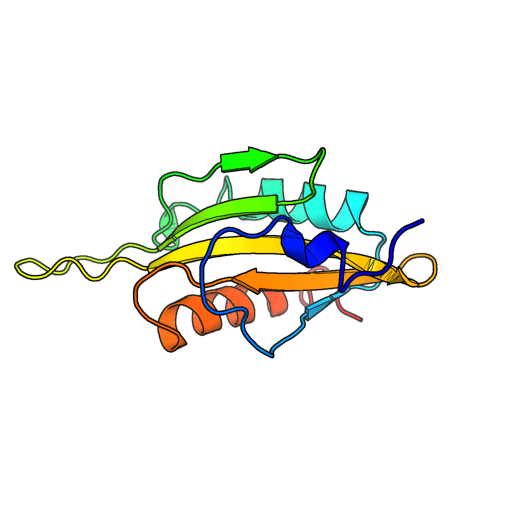CA 1
ATOM 662 C C . ASN A 1 90 ? 0.720 1.299 26.761 1.00 20.45 999 ASN A C 1
ATOM 663 O O . ASN A 1 90 ? 1.887 1.246 27.140 1.00 21.77 999 ASN A O 1
ATOM 668 N N . GLY A 1 91 ? -0.304 0.957 27.534 1.00 20.89 1000 GLY A N 1
ATOM 669 C CA . GLY A 1 91 ? -0.106 0.577 28.908 1.00 22.33 1000 GLY A CA 1
ATOM 670 C C . GLY A 1 91 ? -0.451 1.687 29.885 1.00 23.96 1000 GLY A C 1
ATOM 671 O O . GLY A 1 91 ? -0.624 2.842 29.502 1.00 24.26 1000 GLY A O 1
ATOM 672 N N . ASP A 1 92 ? -0.545 1.339 31.159 1.00 25.72 1001 ASP A N 1
ATOM 673 C CA A ASP A 1 92 ? -0.962 2.305 32.180 0.56 28.11 1001 ASP A CA 1
ATOM 674 C CA B ASP A 1 92 ? -0.959 2.308 32.176 0.44 27.78 1001 ASP A CA 1
ATOM 675 C C . ASP A 1 92 ? -0.100 3.563 32.135 1.00 27.55 1001 ASP A C 1
ATOM 676 O O . ASP A 1 92 ? 1.123 3.495 32.275 1.00 29.09 1001 ASP A O 1
ATOM 685 N N . GLY A 1 93 ? -0.747 4.704 31.932 1.00 26.39 1002 GLY A N 1
ATOM 686 C CA . GLY A 1 93 ? -0.082 5.993 31.915 1.00 24.56 1002 GLY A CA 1
ATOM 687 C C . GLY A 1 93 ? 0.789 6.274 30.708 1.00 25.03 1002 GLY A C 1
ATOM 688 O O . GLY A 1 93 ? 1.562 7.235 30.732 1.00 24.39 1002 GLY A O 1
ATOM 689 N N . ARG A 1 94 ? 0.660 5.453 29.661 1.00 21.91 1003 ARG A N 1
ATOM 690 C CA . ARG A 1 94 ? 1.482 5.568 28.464 1.00 19.52 1003 ARG A CA 1
ATOM 691 C C . ARG A 1 94 ? 0.636 5.533 27.201 1.00 17.48 1003 ARG A C 1
ATOM 692 O O . ARG A 1 94 ? -0.501 5.081 27.217 1.00 18.94 1003 ARG A O 1
ATOM 700 N N . SER A 1 95 ? 1.193 6.027 26.104 1.00 16.02 1004 SER A N 1
ATOM 701 C CA . SER A 1 95 ? 0.472 6.047 24.843 1.00 15.52 1004 SER A CA 1
ATOM 702 C C . SER A 1 95 ? 1.491 6.063 23.716 1.00 16.11 1004 SER A C 1
ATOM 703 O O . SER A 1 95 ? 2.690 6.216 23.961 1.00 16.50 1004 SER A O 1
ATOM 706 N N . LEU A 1 96 ? 1.026 5.889 22.487 1.00 14.81 1005 LEU A N 1
ATOM 707 C CA . LEU A 1 96 ? 1.919 5.956 21.336 1.00 14.12 1005 LEU A CA 1
ATOM 708 C C . LEU A 1 96 ? 1.216 6.631 20.172 1.00 15.87 1005 LEU A C 1
ATOM 709 O O . LEU A 1 96 ? -0.014 6.769 20.168 1.00 15.03 1005 LEU A O 1
ATOM 714 N N . ILE A 1 97 ? 2.008 7.058 19.199 1.00 14.66 1006 ILE A N 1
ATOM 715 C CA . ILE A 1 97 ? 1.487 7.737 18.030 1.00 14.11 1006 ILE A CA 1
ATOM 716 C C . ILE A 1 97 ? 1.752 6.922 16.776 1.00 15.33 1006 ILE A C 1
ATOM 717 O O . ILE A 1 97 ? 2.879 6.452 16.563 1.00 16.95 1006 ILE A O 1
ATOM 722 N N . LYS A 1 98 ? 0.713 6.765 15.949 1.00 14.91 1007 LYS A N 1
ATOM 723 C CA . LYS A 1 98 ? 0.833 6.172 14.621 1.00 15.41 1007 LYS A CA 1
ATOM 724 C C . LYS A 1 98 ? 0.481 7.187 13.539 1.00 16.32 1007 LYS A C 1
ATOM 725 O O . LYS A 1 98 ? -0.322 8.101 13.756 1.00 15.78 1007 LYS A O 1
ATOM 731 N N . PHE A 1 99 ? 1.103 7.008 12.374 1.00 17.26 1008 PHE A N 1
ATOM 732 C CA . PHE A 1 99 ? 0.940 7.898 11.228 1.00 17.00 1008 PHE A CA 1
ATOM 733 C C . PHE A 1 99 ? 0.419 7.151 10.022 1.00 21.13 1008 PHE A C 1
ATOM 734 O O . PHE A 1 99 ? 0.877 6.048 9.721 1.00 22.04 1008 PHE A O 1
ATOM 742 N N . ASN A 1 100 ? -0.503 7.783 9.303 1.00 20.60 1009 ASN A N 1
ATOM 743 C CA . ASN A 1 100 ? -1.095 7.180 8.117 1.00 19.70 1009 ASN A CA 1
ATOM 744 C C . ASN A 1 100 ? -0.916 8.126 6.965 1.00 22.46 1009 ASN A C 1
ATOM 745 O O . ASN A 1 100 ? -1.373 9.267 7.026 1.00 23.54 1009 ASN A O 1
ATOM 750 N N . LYS A 1 101 ? -0.252 7.661 5.914 1.00 24.37 1010 LYS A N 1
ATOM 751 C CA . LYS A 1 101 ? -0.106 8.455 4.703 1.00 28.03 1010 LYS A CA 1
ATOM 752 C C . LYS A 1 101 ? -1.181 8.108 3.670 1.00 30.10 1010 LYS A C 1
ATOM 753 O O . LYS A 1 101 ? -1.177 7.008 3.093 1.00 30.52 1010 LYS A O 1
ATOM 759 N N . LYS A 1 102 ? -2.078 9.060 3.413 1.00 30.58 1011 LYS A N 1
ATOM 760 C CA A LYS A 1 102 ? -3.115 8.891 2.397 0.43 33.05 1011 LYS A CA 1
ATOM 761 C CA B LYS A 1 102 ? -3.109 8.870 2.398 0.57 32.66 1011 LYS A CA 1
ATOM 762 C C . LYS A 1 102 ? -2.564 9.127 0.990 1.00 36.44 1011 LYS A C 1
ATOM 763 O O . LYS A 1 102 ? -2.867 8.369 0.046 1.00 38.82 1011 LYS A O 1
ATOM 774 N N . THR A 1 103 ? -1.753 10.177 0.844 1.00 38.42 1012 THR A N 1
ATOM 775 C CA . THR A 1 103 ? -1.141 10.521 -0.449 1.00 42.52 1012 THR A CA 1
ATOM 776 C C . THR A 1 103 ? 0.228 11.161 -0.248 1.00 41.80 1012 THR A C 1
ATOM 777 O O . THR A 1 103 ? 0.551 11.612 0.844 1.00 39.59 1012 THR A O 1
ATOM 781 N N . GLY A 1 104 ? 1.026 11.223 -1.307 1.00 42.03 1013 GLY A N 1
ATOM 782 C CA . GLY A 1 104 ? 2.254 11.992 -1.258 1.00 43.80 1013 GLY A CA 1
ATOM 783 C C . GLY A 1 104 ? 3.480 11.245 -0.773 1.00 43.52 1013 GLY A C 1
ATOM 784 O O . GLY A 1 104 ? 3.662 10.068 -1.084 1.00 44.91 1013 GLY A O 1
ATOM 785 N N . SER A 1 105 ? 4.314 11.935 0.001 1.00 41.62 1014 SER A N 1
ATOM 786 C CA . SER A 1 105 ? 5.666 11.467 0.313 1.00 42.26 1014 SER A CA 1
ATOM 787 C C . SER A 1 105 ? 5.814 10.843 1.698 1.00 41.27 1014 SER A C 1
ATOM 788 O O . SER A 1 105 ? 5.471 11.452 2.713 1.00 39.15 1014 SER A O 1
ATOM 791 N N . THR A 1 106 ? 6.355 9.630 1.735 1.00 40.22 1015 THR A N 1
ATOM 792 C CA . THR A 1 106 ? 6.623 8.966 3.005 1.00 39.95 1015 THR A CA 1
ATOM 793 C C . THR A 1 106 ? 7.737 9.677 3.773 1.00 39.39 1015 THR A C 1
ATOM 794 O O . THR A 1 106 ? 7.661 9.814 4.998 1.00 37.08 1015 THR A O 1
ATOM 798 N N . LYS A 1 107 ? 8.762 10.139 3.049 1.00 41.17 1016 LYS A N 1
ATOM 799 C CA . LYS A 1 107 ? 9.842 10.913 3.664 1.00 41.49 1016 LYS A CA 1
ATOM 800 C C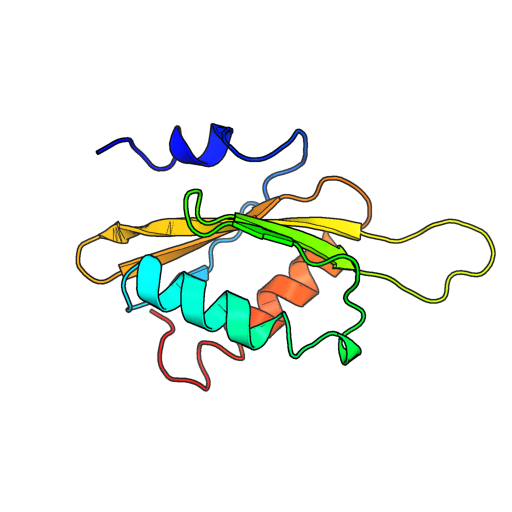 . LYS A 1 107 ? 9.298 12.174 4.334 1.00 40.63 1016 LYS A C 1
ATOM 801 O O . LYS A 1 107 ? 9.662 12.489 5.460 1.00 41.06 1016 LYS A O 1
ATOM 803 N N . THR A 1 108 ? 8.428 12.895 3.633 1.00 39.50 1017 THR A N 1
ATOM 804 C CA . THR A 1 108 ? 7.860 14.134 4.158 1.00 38.52 1017 THR A CA 1
ATOM 805 C C . THR A 1 108 ? 7.055 13.894 5.429 1.00 35.05 1017 THR A C 1
ATOM 806 O O . THR A 1 108 ? 7.228 14.608 6.425 1.00 33.59 1017 THR A O 1
ATOM 810 N N . LEU A 1 109 ? 6.187 12.888 5.393 1.00 31.12 1018 LEU A N 1
ATOM 811 C CA . LEU A 1 109 ? 5.388 12.521 6.554 1.00 29.51 1018 LEU A CA 1
ATOM 812 C C . LEU A 1 109 ? 6.290 12.069 7.695 1.00 28.91 1018 LEU A C 1
ATOM 813 O O . LEU A 1 109 ? 6.044 12.390 8.858 1.00 26.62 1018 LEU A O 1
ATOM 818 N N . THR A 1 110 ? 7.338 11.323 7.357 1.00 29.26 1019 THR A N 1
ATOM 819 C CA . THR A 1 110 ? 8.292 10.859 8.357 1.00 30.43 1019 THR A CA 1
ATOM 820 C C . THR A 1 110 ? 9.034 12.045 8.996 1.00 29.87 1019 THR A C 1
ATOM 821 O O . THR A 1 110 ? 9.283 12.050 10.201 1.00 29.60 1019 THR A O 1
ATOM 825 N N . LYS A 1 111 ? 9.368 13.059 8.199 1.00 30.32 1020 LYS A N 1
ATOM 826 C CA . LYS A 1 111 ? 9.990 14.262 8.745 1.00 29.90 1020 LYS A CA 1
ATOM 827 C C . LYS A 1 111 ? 9.104 14.898 9.824 1.00 30.06 1020 LYS A C 1
ATOM 828 O O . LYS A 1 111 ? 9.591 15.316 10.881 1.00 32.33 1020 LYS A O 1
ATOM 830 N N . LEU A 1 112 ? 7.803 14.950 9.558 1.00 27.99 1021 LEU A N 1
ATOM 831 C CA . LEU A 1 112 ? 6.847 15.479 10.522 1.00 24.43 1021 LEU A CA 1
ATOM 832 C C . LEU A 1 112 ? 6.879 14.663 11.810 1.00 22.20 1021 LEU A C 1
ATOM 833 O O . LEU A 1 112 ? 6.931 15.219 12.907 1.00 20.74 1021 LEU A O 1
ATOM 838 N N . ALA A 1 113 ? 6.851 13.341 11.669 1.00 22.52 1022 ALA A N 1
ATOM 839 C CA . ALA A 1 113 ? 6.907 12.446 12.817 1.00 22.17 1022 ALA A CA 1
ATOM 840 C C . ALA A 1 113 ? 8.161 12.717 13.637 1.00 23.01 1022 ALA A C 1
ATOM 841 O O . ALA A 1 113 ? 8.113 12.794 14.857 1.00 22.16 1022 ALA A O 1
ATOM 843 N N . THR A 1 114 ? 9.293 12.853 12.950 1.00 24.74 1023 THR A N 1
ATOM 844 C CA . THR A 1 114 ? 10.551 13.129 13.607 1.00 26.25 1023 THR A CA 1
ATOM 845 C C . THR A 1 114 ? 10.513 14.447 14.373 1.00 26.07 1023 THR A C 1
ATOM 846 O O . THR A 1 114 ? 11.011 14.531 15.498 1.00 26.37 1023 THR A O 1
ATOM 850 N N . GLU A 1 115 ? 9.923 15.475 13.767 1.00 25.43 1024 GLU A N 1
ATOM 851 C CA . GLU A 1 115 ? 9.850 16.783 14.414 1.00 26.72 1024 GLU A CA 1
ATOM 852 C C . GLU A 1 115 ? 8.945 16.737 15.649 1.00 25.03 1024 GLU A C 1
ATOM 853 O O . GLU A 1 115 ? 9.243 17.343 16.680 1.00 25.12 1024 GLU A O 1
ATOM 859 N N . ILE A 1 116 ? 7.859 15.985 15.554 1.00 22.96 1025 ILE A N 1
ATOM 860 C CA . ILE A 1 116 ? 6.976 15.786 16.698 1.00 22.54 1025 ILE A CA 1
ATOM 861 C C . ILE A 1 116 ? 7.710 15.048 17.824 1.00 22.74 1025 ILE A C 1
ATOM 862 O O . ILE A 1 116 ? 7.635 15.446 18.977 1.00 22.19 1025 ILE A O 1
ATOM 867 N N . GLN A 1 117 ? 8.415 13.967 17.490 1.00 22.51 1026 GLN A N 1
ATOM 868 C CA . GLN A 1 117 ? 9.193 13.221 18.488 1.00 23.65 1026 GLN A CA 1
ATOM 869 C C . GLN A 1 117 ? 10.197 14.114 19.231 1.00 26.36 1026 GLN A C 1
ATOM 870 O O . GLN A 1 117 ? 10.314 14.064 20.465 1.00 25.13 1026 GLN A O 1
ATOM 876 N N . ILE A 1 118 ? 10.911 14.937 18.470 1.00 26.50 1027 ILE A N 1
ATOM 877 C CA . ILE A 1 118 ? 11.842 15.903 19.034 1.00 29.22 1027 ILE A CA 1
ATOM 878 C C . ILE A 1 118 ? 11.144 16.838 20.020 1.00 28.67 1027 ILE A C 1
ATOM 879 O O . ILE A 1 118 ? 11.655 17.082 21.116 1.00 30.92 1027 ILE A O 1
ATOM 884 N N . ILE A 1 119 ? 9.980 17.364 19.652 1.00 26.56 1028 ILE A N 1
ATOM 885 C CA A ILE A 1 119 ? 9.256 18.224 20.565 0.52 26.55 1028 ILE A CA 1
ATOM 886 C CA B ILE A 1 119 ? 9.232 18.229 20.553 0.48 27.00 1028 ILE A CA 1
ATOM 887 C C . ILE A 1 119 ? 8.826 17.474 21.820 1.00 27.07 1028 ILE A C 1
ATOM 888 O O . ILE A 1 119 ? 8.938 18.003 22.926 1.00 28.35 1028 ILE A O 1
ATOM 897 N N . LEU A 1 120 ? 8.358 16.240 21.664 1.00 26.40 1029 LEU A N 1
ATOM 898 C CA . LEU A 1 120 ? 7.949 15.461 22.835 1.00 26.02 1029 LEU A CA 1
ATOM 899 C C . LEU A 1 120 ? 9.117 15.273 23.782 1.00 24.13 1029 LEU A C 1
ATOM 900 O O . LEU A 1 120 ? 8.937 15.340 24.983 1.00 26.25 1029 LEU A O 1
ATOM 905 N N . GLN A 1 121 ? 10.314 15.005 23.268 1.00 24.37 1030 GLN A N 1
ATOM 906 C CA A GLN A 1 121 ? 11.477 14.832 24.134 0.54 24.35 1030 GLN A CA 1
ATOM 907 C CA B GLN A 1 121 ? 11.426 14.804 24.169 0.46 25.43 1030 GLN A CA 1
ATOM 908 C C . GLN A 1 121 ? 11.837 16.115 24.865 1.00 24.56 1030 GLN A C 1
ATOM 909 O O . GLN A 1 121 ? 12.165 16.106 26.047 1.00 26.65 1030 GLN A O 1
ATOM 920 N N . LYS A 1 122 ? 11.778 17.238 24.152 1.00 25.00 1031 LYS A N 1
ATOM 921 C CA . LYS A 1 122 ? 12.119 18.522 24.767 1.00 26.79 1031 LYS A CA 1
ATOM 922 C C . LYS A 1 122 ? 11.119 18.858 25.860 1.00 27.63 1031 LYS A C 1
ATOM 923 O O . LYS A 1 122 ? 11.461 19.528 26.835 1.00 27.93 1031 LYS A O 1
ATOM 929 N N . GLU A 1 123 ? 9.882 18.377 25.701 1.00 26.61 1032 GLU A N 1
ATOM 930 C CA . GLU A 1 123 ? 8.830 18.632 26.684 1.00 27.47 1032 GLU A CA 1
ATOM 931 C C . GLU A 1 123 ? 8.842 17.594 27.809 1.00 28.95 1032 GLU A C 1
ATOM 932 O O . GLU A 1 123 ? 8.087 17.701 28.771 1.00 30.99 1032 GLU A O 1
ATOM 938 N N . GLY A 1 124 ? 9.709 16.593 27.680 1.00 29.06 1033 GLY A N 1
ATOM 939 C CA . GLY A 1 124 ? 9.901 15.604 28.727 1.00 28.05 1033 GLY A CA 1
ATOM 940 C C . GLY A 1 124 ? 8.844 14.511 28.802 1.00 27.57 1033 GLY A C 1
ATOM 941 O O . GLY A 1 124 ? 8.676 13.883 29.847 1.00 30.90 1033 GLY A O 1
ATOM 942 N N . VAL A 1 125 ? 8.139 14.291 27.698 1.00 23.80 1034 VAL A N 1
ATOM 943 C CA . VAL A 1 125 ? 7.043 13.332 27.676 1.00 23.45 1034 VAL A CA 1
ATOM 944 C C . VAL A 1 125 ? 7.319 12.110 26.806 1.00 22.54 1034 VAL A C 1
ATOM 945 O O . VAL A 1 125 ? 6.439 11.267 26.627 1.00 21.94 1034 VAL A O 1
ATOM 949 N N . LEU A 1 126 ? 8.529 12.002 26.264 1.00 24.22 1035 LEU A N 1
ATOM 950 C CA . LEU A 1 126 ? 8.850 10.838 25.431 1.00 25.05 1035 LEU A CA 1
ATOM 951 C C . LEU A 1 126 ? 9.272 9.669 26.319 1.00 26.91 1035 LEU A C 1
ATOM 952 O O . LEU A 1 126 ? 9.937 9.857 27.335 1.00 30.09 1035 LEU A O 1
ATOM 957 N N . ASP A 1 127 ? 8.859 8.464 25.943 1.00 26.82 1036 ASP A N 1
ATOM 958 C CA . ASP A 1 127 ? 9.097 7.280 26.747 1.00 30.33 1036 ASP A CA 1
ATOM 959 C C . ASP A 1 127 ? 10.408 6.645 26.306 1.00 37.07 1036 ASP A C 1
ATOM 960 O O . ASP A 1 127 ? 10.420 5.515 25.823 1.00 42.66 1036 ASP A O 1
#

Foldseek 3Di:
DDDVVVLCVPDDDFAKDPDKFKWQAFQLVVLVVVVVVVVVVVVQQWADWDHDSVSQKIWTKRADDDPPDGAIWTKMKHWAGDDVRMIMIIIGTPDHDPVVSVVVVVVVSVVCVVVPTTD

Solvent-accessible surface area: 6768 Å² total; per-residue (Å²): 174,75,84,43,86,68,44,34,162,74,19,50,71,48,112,73,7,127,53,86,2,72,0,119,41,54,54,51,166,5,2,93,37,2,57,109,42,0,79,50,44,131,151,68,22,4,77,110,33,86,51,58,82,117,63,31,16,0,40,7,26,4,53,80,105,59,179,142,143,159,78,10,1,58,1,8,0,2,2,3,49,49,42,146,33,103,0,11,0,18,0,0,35,86,60,44,43,50,78,48,0,46,47,0,2,65,67,0,73,73,41,9,122,161,126,43,31,44,90

CATH classification: 3.30.310.220